Protein AF-A0A4T0U070-F1 (afdb_monomer)

pLDDT: mean 86.42, std 8.76, range [56.31, 96.75]

Mean predicted aligned error: 5.87 Å

Structure (mmCIF, N/CA/C/O backbone):
data_AF-A0A4T0U070-F1
#
_entry.id   AF-A0A4T0U070-F1
#
loop_
_atom_site.group_PDB
_atom_site.id
_atom_site.type_symbol
_atom_site.label_atom_id
_atom_site.label_alt_id
_atom_site.label_comp_id
_atom_site.label_asym_id
_atom_site.label_entity_id
_atom_site.label_seq_id
_atom_site.pdbx_PDB_ins_code
_atom_site.Cartn_x
_atom_site.Cartn_y
_atom_site.Cartn_z
_atom_site.occupancy
_atom_site.B_iso_or_equiv
_atom_site.auth_seq_id
_atom_site.auth_comp_id
_atom_site.auth_asym_id
_atom_site.auth_atom_id
_atom_site.pdbx_PDB_model_num
ATOM 1 N N . MET A 1 1 ? -18.439 14.061 15.873 1.00 66.38 1 MET A N 1
ATOM 2 C CA . MET A 1 1 ? -17.686 14.393 14.641 1.00 66.38 1 MET A CA 1
ATOM 3 C C . MET A 1 1 ? -16.881 13.171 14.231 1.00 66.38 1 MET A C 1
ATOM 5 O O . MET A 1 1 ? -16.490 12.435 15.132 1.00 66.38 1 MET A O 1
ATOM 9 N N . PRO A 1 2 ? -16.671 12.916 12.928 1.00 86.88 2 PRO A N 1
ATOM 10 C CA . PRO A 1 2 ? -15.788 11.838 12.495 1.00 86.88 2 PRO A CA 1
ATOM 11 C C . PRO A 1 2 ? -14.368 12.086 13.016 1.00 86.88 2 PRO A C 1
ATOM 13 O O . PRO A 1 2 ? -13.897 13.224 13.033 1.00 86.88 2 PRO A O 1
ATOM 16 N N . TYR A 1 3 ? -13.702 11.027 13.468 1.00 92.56 3 TYR A N 1
ATOM 17 C CA . TYR A 1 3 ? -12.294 11.089 13.843 1.00 92.56 3 TYR A CA 1
ATOM 18 C C . TYR A 1 3 ? -11.434 11.147 12.578 1.00 92.56 3 TYR A C 1
ATOM 20 O O . TYR A 1 3 ? -11.601 10.326 11.677 1.00 92.56 3 TYR A O 1
ATOM 28 N N . GLN A 1 4 ? -10.502 12.096 12.518 1.00 94.44 4 GLN A N 1
ATOM 29 C CA . GLN A 1 4 ? -9.566 12.233 11.407 1.00 94.44 4 GLN A CA 1
ATOM 30 C C . GLN A 1 4 ? -8.159 12.477 11.947 1.00 94.44 4 GLN A C 1
ATOM 32 O O . GLN A 1 4 ? -7.945 13.355 12.782 1.00 94.44 4 GLN A O 1
ATOM 37 N N . LYS A 1 5 ? -7.189 11.716 11.437 1.00 95.12 5 LYS A N 1
ATOM 38 C CA . LYS A 1 5 ? -5.775 11.842 11.795 1.00 95.12 5 LYS A CA 1
ATOM 39 C C . LYS A 1 5 ? -4.911 11.632 10.558 1.00 95.12 5 LYS A C 1
ATOM 41 O O . LYS A 1 5 ? -5.158 10.720 9.776 1.00 95.12 5 LYS A O 1
ATOM 46 N N . THR A 1 6 ? -3.901 12.484 10.387 1.00 96.75 6 THR A N 1
ATOM 47 C CA . THR A 1 6 ? -2.819 12.226 9.426 1.00 96.75 6 THR A CA 1
ATOM 48 C C . THR A 1 6 ? -1.777 11.360 10.120 1.00 96.75 6 THR A C 1
ATOM 50 O O . THR A 1 6 ? -1.353 11.687 11.227 1.00 96.75 6 THR A O 1
ATOM 53 N N . ILE A 1 7 ? -1.393 10.265 9.474 1.00 95.69 7 ILE A N 1
ATOM 54 C CA . ILE A 1 7 ? -0.377 9.325 9.951 1.00 95.69 7 ILE A CA 1
ATOM 55 C C . ILE A 1 7 ? 0.776 9.282 8.949 1.00 95.69 7 ILE A C 1
ATOM 57 O O . ILE A 1 7 ? 0.578 9.578 7.768 1.00 95.69 7 ILE A O 1
ATOM 61 N N . THR A 1 8 ? 1.964 8.910 9.413 1.00 95.94 8 THR A N 1
ATOM 62 C CA . THR A 1 8 ? 3.156 8.797 8.564 1.00 95.94 8 THR A CA 1
ATOM 63 C C . THR A 1 8 ? 3.628 7.358 8.587 1.00 95.94 8 THR A C 1
ATOM 65 O O . THR A 1 8 ? 3.845 6.806 9.661 1.00 95.94 8 THR A O 1
ATOM 68 N N . LEU A 1 9 ? 3.782 6.757 7.410 1.00 94.50 9 LEU A N 1
ATOM 69 C CA . LEU A 1 9 ? 4.358 5.425 7.285 1.00 94.50 9 LEU A CA 1
ATOM 70 C C . LEU A 1 9 ? 5.879 5.518 7.133 1.00 94.50 9 LEU A C 1
ATOM 72 O O . LEU A 1 9 ? 6.402 6.462 6.534 1.00 94.50 9 LEU A O 1
ATOM 76 N N . ASN A 1 10 ? 6.588 4.522 7.650 1.00 94.25 10 ASN A N 1
ATOM 77 C CA . ASN A 1 10 ? 8.024 4.379 7.488 1.00 94.25 10 ASN A CA 1
ATOM 78 C C . ASN A 1 10 ? 8.394 4.276 6.006 1.00 94.25 10 ASN A C 1
ATOM 80 O O . ASN A 1 10 ? 7.692 3.643 5.211 1.00 94.25 10 ASN A O 1
ATOM 84 N N . LYS A 1 11 ? 9.533 4.878 5.649 1.00 91.56 11 LYS A N 1
ATOM 85 C CA . LYS A 1 11 ? 10.098 4.781 4.300 1.00 91.56 11 LYS A CA 1
ATOM 86 C C . LYS A 1 11 ? 10.477 3.333 4.007 1.00 91.56 11 LYS A C 1
ATOM 88 O O . LYS A 1 11 ? 11.086 2.674 4.849 1.00 91.56 11 LYS A O 1
ATOM 93 N N . ARG A 1 12 ? 10.150 2.868 2.807 1.00 89.25 12 ARG A N 1
ATOM 94 C CA . ARG A 1 12 ? 10.450 1.520 2.326 1.00 89.25 12 ARG A CA 1
ATOM 95 C C . ARG A 1 12 ? 10.989 1.598 0.898 1.00 89.25 12 ARG A C 1
ATOM 97 O O . ARG A 1 12 ? 10.802 2.604 0.212 1.00 89.25 12 ARG A O 1
ATOM 104 N N . SER A 1 13 ? 11.753 0.586 0.500 1.00 89.12 13 SER A N 1
ATOM 105 C CA . SER A 1 13 ? 12.172 0.410 -0.892 1.00 89.12 13 SER A CA 1
ATOM 106 C C . SER A 1 13 ? 10.991 -0.073 -1.733 1.00 89.12 13 SER A C 1
ATOM 108 O O . SER A 1 13 ? 10.062 -0.648 -1.177 1.00 89.12 13 SER A O 1
ATOM 110 N N . 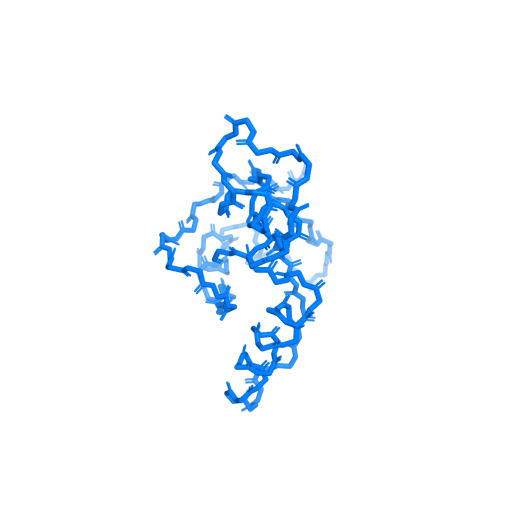LYS A 1 14 ? 11.065 0.081 -3.062 1.00 86.12 14 LYS A N 1
ATOM 111 C CA . LYS A 1 14 ? 10.077 -0.459 -4.013 1.00 86.12 14 LYS A CA 1
ATOM 112 C C . LYS A 1 14 ? 9.651 -1.886 -3.623 1.00 86.12 14 LYS A C 1
ATOM 114 O O . LYS A 1 14 ? 10.513 -2.729 -3.378 1.00 86.12 14 LYS A O 1
ATOM 119 N N . GLY A 1 15 ? 8.343 -2.130 -3.567 1.00 88.25 15 GLY A N 1
ATOM 120 C CA . GLY A 1 15 ? 7.768 -3.451 -3.315 1.00 88.25 15 GLY A CA 1
ATOM 121 C C . GLY A 1 15 ? 6.379 -3.383 -2.681 1.00 88.25 15 GLY A C 1
ATOM 122 O O . GLY A 1 15 ? 5.763 -2.319 -2.609 1.00 88.25 15 GLY A O 1
ATOM 123 N N . CYS A 1 16 ? 5.889 -4.532 -2.212 1.00 90.62 16 CYS A N 1
ATOM 124 C CA . CYS A 1 16 ? 4.640 -4.649 -1.461 1.00 90.62 16 CYS A CA 1
ATOM 125 C C . CYS A 1 16 ? 4.922 -4.930 0.019 1.00 90.62 16 CYS A C 1
ATOM 127 O O . CYS A 1 16 ? 5.549 -5.934 0.363 1.00 90.62 16 CYS A O 1
ATOM 129 N N . HIS A 1 17 ? 4.404 -4.080 0.909 1.00 91.31 17 HIS A N 1
ATOM 130 C CA . HIS A 1 17 ? 4.723 -4.135 2.336 1.00 91.31 17 HIS A CA 1
ATOM 131 C C . HIS A 1 17 ? 3.488 -4.200 3.215 1.00 91.31 17 HIS A C 1
ATOM 133 O O . HIS A 1 17 ? 2.459 -3.588 2.937 1.00 91.31 17 HIS A O 1
ATOM 139 N N . LEU A 1 18 ? 3.625 -4.893 4.343 1.00 92.94 18 LEU A N 1
ATOM 140 C CA . LEU A 1 18 ? 2.611 -4.866 5.386 1.00 92.94 18 LEU A CA 1
ATOM 141 C C . LEU A 1 18 ? 2.739 -3.586 6.204 1.00 92.94 18 LEU A C 1
ATOM 143 O O . LEU A 1 18 ? 3.795 -3.280 6.763 1.00 92.94 18 LEU A O 1
ATOM 147 N N . VAL A 1 19 ? 1.626 -2.866 6.299 1.00 94.50 19 VAL A N 1
ATOM 148 C CA . VAL A 1 19 ? 1.520 -1.611 7.054 1.00 94.50 19 VAL A CA 1
ATOM 149 C C . VAL A 1 19 ? 0.423 -1.663 8.121 1.00 94.50 19 VAL A C 1
ATOM 151 O O . VAL A 1 19 ? 0.200 -0.678 8.815 1.00 94.50 19 VAL A O 1
ATOM 154 N N . THR A 1 20 ? -0.251 -2.806 8.293 1.00 94.56 20 THR A N 1
ATOM 155 C CA . THR A 1 20 ? -1.415 -2.952 9.183 1.00 94.56 20 THR A CA 1
ATOM 156 C C . THR A 1 20 ? -1.108 -2.549 10.621 1.00 94.56 20 THR A C 1
ATOM 158 O O . THR A 1 20 ? -1.811 -1.712 11.178 1.00 94.56 20 THR A O 1
ATOM 161 N N . GLU A 1 21 ? -0.045 -3.089 11.222 1.00 94.75 21 GLU A N 1
ATOM 162 C CA . GLU A 1 21 ? 0.310 -2.765 12.611 1.00 94.75 21 GLU A CA 1
ATOM 163 C C . GLU A 1 21 ? 0.683 -1.291 12.780 1.00 94.75 21 GLU A C 1
ATOM 165 O O . GLU A 1 21 ? 0.286 -0.646 13.749 1.00 94.75 21 GLU A O 1
ATOM 170 N N . GLU A 1 22 ? 1.404 -0.736 11.809 1.00 95.62 22 GLU A N 1
ATOM 171 C CA . GLU A 1 22 ? 1.811 0.665 11.800 1.00 95.62 22 GLU A CA 1
ATOM 172 C C . GLU A 1 22 ? 0.600 1.608 11.726 1.00 95.62 22 GLU A C 1
ATOM 174 O O . GLU A 1 22 ? 0.520 2.575 12.488 1.00 95.62 22 GLU A O 1
ATOM 179 N N . VAL A 1 23 ? -0.373 1.291 10.867 1.00 95.38 23 VAL A N 1
ATOM 180 C CA . VAL A 1 23 ? -1.636 2.030 10.741 1.00 95.38 23 VAL A CA 1
ATOM 181 C C . VAL A 1 23 ? -2.465 1.909 12.023 1.00 95.38 23 VAL A C 1
ATOM 183 O O . VAL A 1 23 ? -2.896 2.924 12.572 1.00 95.38 23 VAL A O 1
ATOM 186 N N . VAL A 1 24 ? -2.656 0.693 12.544 1.00 94.69 24 VAL A N 1
ATOM 187 C CA . VAL A 1 24 ? -3.455 0.441 13.757 1.00 94.69 24 VAL A CA 1
ATOM 188 C C . VAL A 1 24 ? -2.861 1.154 14.968 1.00 94.69 24 VAL A C 1
ATOM 190 O O . VAL A 1 24 ? -3.595 1.793 15.724 1.00 94.69 24 VAL A O 1
ATOM 193 N N . ASN A 1 25 ? -1.541 1.102 15.145 1.00 95.56 25 ASN A N 1
ATOM 194 C CA . ASN A 1 25 ? -0.880 1.760 16.268 1.00 95.56 25 ASN A CA 1
ATOM 195 C C . ASN A 1 25 ? -1.037 3.282 16.214 1.00 95.56 25 ASN A C 1
ATOM 197 O O . ASN A 1 25 ? -1.290 3.900 17.247 1.00 95.56 25 ASN A O 1
ATOM 201 N N . GLN A 1 26 ? -0.965 3.887 15.027 1.00 96.31 26 GLN A N 1
ATOM 202 C CA . GLN A 1 26 ? -1.145 5.333 14.886 1.00 96.31 26 GLN A CA 1
ATOM 203 C C . GLN A 1 26 ? -2.613 5.779 14.988 1.00 96.31 26 GLN A C 1
ATOM 205 O O . GLN A 1 26 ? -2.866 6.921 15.384 1.00 96.31 26 GLN A O 1
ATOM 210 N N . LEU A 1 27 ? -3.582 4.910 14.678 1.00 95.31 27 LEU A N 1
ATOM 211 C CA . LEU A 1 27 ? -5.021 5.211 14.748 1.00 95.31 27 LEU A CA 1
ATOM 212 C C . LEU A 1 27 ? -5.699 4.767 16.054 1.00 95.31 27 LEU A C 1
ATOM 214 O O . LEU A 1 27 ? -6.881 5.059 16.243 1.00 95.31 27 LEU A O 1
ATOM 218 N N . ARG A 1 28 ? -4.970 4.101 16.961 1.00 93.44 28 ARG A N 1
ATOM 219 C CA . ARG A 1 28 ? -5.493 3.487 18.195 1.00 93.44 28 ARG A CA 1
ATOM 220 C C . ARG A 1 28 ? -6.411 4.413 19.002 1.00 93.44 28 ARG A C 1
ATOM 222 O O . ARG A 1 28 ? -7.481 3.981 19.428 1.00 93.44 28 ARG A O 1
ATOM 229 N N . ASP A 1 29 ? -6.042 5.684 19.148 1.00 91.62 29 ASP A N 1
ATOM 230 C CA . ASP A 1 29 ? -6.814 6.669 19.922 1.00 91.62 29 ASP A CA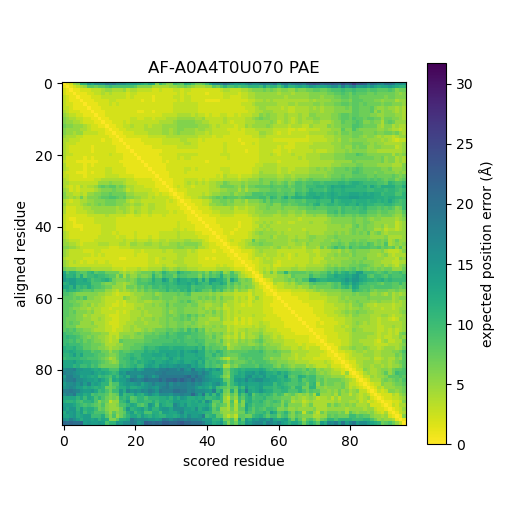 1
ATOM 231 C C . ASP A 1 29 ? -8.218 6.907 19.344 1.00 91.62 29 ASP A C 1
ATOM 233 O O . ASP A 1 29 ? -9.168 7.129 20.090 1.00 91.62 29 ASP A O 1
ATOM 237 N N . GLY A 1 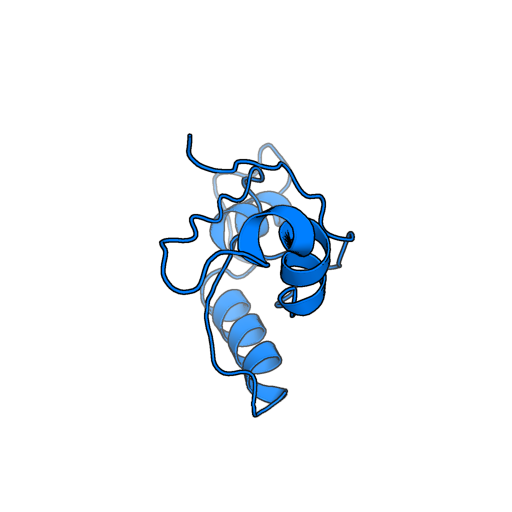30 ? -8.363 6.848 18.017 1.00 89.25 30 GLY A N 1
ATOM 238 C CA . GLY A 1 30 ? -9.630 7.109 17.331 1.00 89.25 30 GLY A CA 1
ATOM 239 C C . GLY A 1 30 ? -10.524 5.889 17.158 1.00 89.25 30 GLY A C 1
ATOM 240 O O . GLY A 1 30 ? -11.741 6.032 17.066 1.00 89.25 30 GLY A O 1
ATOM 241 N N . ILE A 1 31 ? -9.936 4.692 17.117 1.00 91.25 31 ILE A N 1
ATOM 242 C CA . ILE A 1 31 ? -10.679 3.449 16.860 1.00 91.25 31 ILE A CA 1
ATOM 243 C C . ILE A 1 31 ? -11.004 2.662 18.136 1.00 91.25 31 ILE A C 1
ATOM 245 O O . ILE A 1 31 ? -11.931 1.862 18.118 1.00 91.25 31 ILE A O 1
ATOM 249 N N . SER A 1 32 ? -10.296 2.898 19.247 1.00 90.06 32 SER A N 1
ATOM 250 C CA . SER A 1 32 ? -10.412 2.103 20.487 1.00 90.06 32 SER A CA 1
ATOM 251 C C . SER A 1 32 ? -11.824 2.037 21.084 1.00 90.06 32 SER A C 1
ATOM 253 O O . SER A 1 32 ? -12.209 0.999 21.613 1.00 90.06 32 SER A O 1
ATOM 255 N N . ASN A 1 33 ? -12.610 3.109 20.959 1.00 89.25 33 ASN A N 1
ATOM 256 C CA . ASN A 1 33 ? -13.988 3.186 21.461 1.00 89.25 33 ASN A CA 1
ATOM 257 C C . ASN A 1 33 ? -15.049 2.946 20.370 1.00 89.25 33 ASN A C 1
ATOM 259 O O . ASN A 1 33 ? -16.237 3.168 20.602 1.00 89.25 33 ASN A O 1
ATOM 263 N N . THR A 1 34 ? -14.637 2.518 19.173 1.00 90.44 34 THR A N 1
ATOM 264 C CA . THR A 1 34 ? -15.531 2.291 18.032 1.00 90.44 34 THR A CA 1
ATOM 265 C C . THR A 1 34 ? -15.743 0.792 17.837 1.00 90.44 34 THR A C 1
ATOM 267 O O . THR A 1 34 ? -14.860 0.104 17.340 1.00 90.44 34 THR A O 1
ATOM 270 N N . GLN A 1 35 ? -16.922 0.274 18.199 1.00 91.12 35 GLN A N 1
ATOM 271 C CA . GLN A 1 35 ? -17.266 -1.136 17.943 1.00 91.12 35 GLN A CA 1
ATOM 272 C C . GLN A 1 35 ? -17.559 -1.414 16.464 1.00 91.12 35 GLN A C 1
ATOM 274 O O . GLN A 1 35 ? -17.147 -2.440 15.934 1.00 91.12 35 GLN A O 1
ATOM 279 N N . VAL A 1 36 ? -18.288 -0.512 15.805 1.00 93.94 36 VAL A N 1
ATOM 280 C CA . VAL A 1 36 ? -18.680 -0.623 14.395 1.00 93.94 36 VAL A CA 1
ATOM 281 C C . VAL A 1 36 ? -18.561 0.755 13.761 1.00 93.94 36 VAL A C 1
ATOM 283 O O . VAL A 1 36 ? -19.024 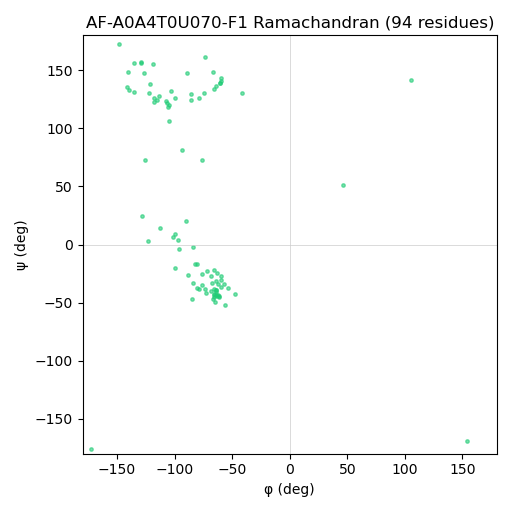1.745 14.327 1.00 93.94 36 VAL A O 1
ATOM 286 N N . GLY A 1 37 ? -17.941 0.828 12.588 1.00 91.31 37 GLY A N 1
ATOM 287 C CA . GLY A 1 37 ? -17.747 2.081 11.870 1.00 91.31 37 GLY A CA 1
ATOM 288 C C . GLY A 1 37 ? -17.175 1.866 10.474 1.00 91.31 37 GLY A C 1
ATOM 289 O O . GLY A 1 37 ? -16.982 0.735 10.033 1.00 91.31 37 GLY A O 1
ATOM 290 N N . LEU A 1 38 ? -16.899 2.974 9.789 1.00 93.69 38 LEU A N 1
ATOM 291 C CA . LEU A 1 38 ? -16.256 2.993 8.479 1.00 93.69 38 LEU A CA 1
ATOM 292 C C . LEU A 1 38 ? -14.875 3.639 8.605 1.00 93.69 38 LEU A C 1
ATOM 294 O O . LEU A 1 38 ? -14.758 4.755 9.113 1.00 93.69 38 LEU A O 1
ATOM 298 N N . LEU A 1 39 ? -13.845 2.953 8.112 1.00 93.81 39 LEU A N 1
ATOM 299 C CA . LEU A 1 39 ? -12.486 3.477 8.025 1.00 93.81 39 LEU A CA 1
ATOM 300 C C . LEU A 1 39 ? -12.171 3.838 6.572 1.00 93.81 39 LEU A C 1
ATOM 302 O O . LEU A 1 39 ? -12.167 2.971 5.705 1.00 93.81 39 LEU A O 1
ATOM 306 N N . ASN A 1 40 ? -11.857 5.109 6.330 1.00 95.25 40 ASN A N 1
ATOM 307 C CA . ASN A 1 40 ? -11.339 5.576 5.048 1.00 95.25 40 ASN A CA 1
ATOM 308 C C . ASN A 1 40 ? -9.842 5.858 5.185 1.00 95.25 40 ASN A C 1
ATOM 310 O O . ASN A 1 40 ? -9.445 6.729 5.961 1.00 95.25 40 ASN A O 1
ATOM 314 N N . LEU A 1 41 ? -9.020 5.133 4.426 1.00 95.06 41 LEU A N 1
ATOM 315 C CA . LEU A 1 41 ? -7.583 5.376 4.328 1.00 95.06 41 LEU A CA 1
ATOM 316 C C . LEU A 1 41 ? -7.276 6.011 2.974 1.00 95.06 41 LEU A C 1
ATOM 318 O O . LEU A 1 41 ? -7.575 5.435 1.932 1.00 95.06 41 LEU A O 1
ATOM 322 N N . PHE A 1 42 ? -6.674 7.199 2.998 1.00 95.69 42 PHE A N 1
ATOM 323 C CA . PHE A 1 42 ? -6.283 7.932 1.799 1.00 95.69 42 PHE A CA 1
ATOM 324 C C . PHE A 1 42 ? -4.770 8.127 1.771 1.00 95.69 42 PHE A C 1
ATOM 326 O O . PHE A 1 42 ? -4.196 8.713 2.694 1.00 95.69 42 PHE A O 1
ATOM 333 N N . ILE A 1 43 ? -4.126 7.649 0.706 1.00 94.31 43 ILE A N 1
ATOM 334 C CA . ILE A 1 43 ? -2.695 7.846 0.494 1.00 94.31 43 ILE A CA 1
ATOM 335 C C . ILE A 1 43 ? -2.455 9.190 -0.198 1.00 94.31 43 ILE A C 1
ATOM 337 O O . ILE A 1 43 ? -3.004 9.476 -1.256 1.00 94.31 43 ILE A O 1
ATOM 341 N N . LYS A 1 44 ? -1.633 10.045 0.417 1.00 94.31 44 LYS A N 1
ATOM 342 C CA . LYS A 1 44 ? -1.324 11.398 -0.086 1.00 94.31 44 LYS A CA 1
ATOM 343 C C . LYS A 1 44 ? -0.100 11.429 -1.015 1.00 94.31 44 LYS A C 1
ATOM 345 O O . LYS A 1 44 ? 0.518 12.478 -1.171 1.00 94.31 44 LYS A O 1
ATOM 350 N N . HIS A 1 45 ? 0.270 10.285 -1.585 1.00 89.56 45 HIS A N 1
ATOM 351 C CA . HIS A 1 45 ? 1.409 10.127 -2.487 1.00 89.56 45 HIS A CA 1
ATOM 352 C C . HIS A 1 45 ? 0.925 9.590 -3.831 1.00 89.56 45 HIS A C 1
ATOM 354 O O . HIS A 1 45 ? 0.103 8.683 -3.870 1.00 89.56 45 HIS A O 1
ATOM 360 N N . THR A 1 46 ? 1.457 10.131 -4.925 1.00 84.31 46 THR A N 1
ATOM 361 C CA . THR A 1 46 ? 1.113 9.714 -6.294 1.00 84.31 46 THR A CA 1
ATOM 362 C C . THR A 1 46 ? 1.839 8.447 -6.730 1.00 84.31 46 THR A C 1
ATOM 364 O O .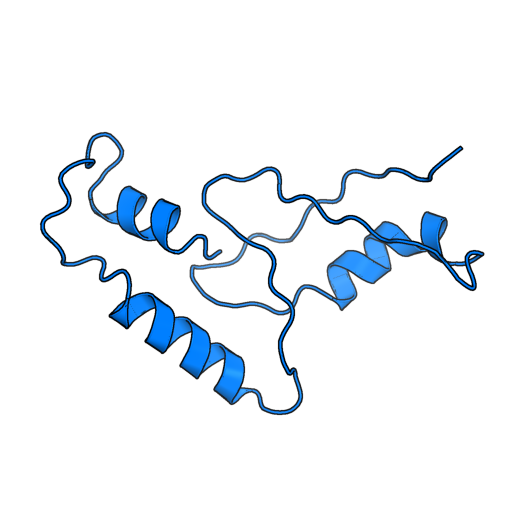 THR A 1 46 ? 1.419 7.798 -7.676 1.00 84.31 46 THR A O 1
ATOM 367 N N . SER A 1 47 ? 2.909 8.062 -6.037 1.00 85.62 47 SER A N 1
ATOM 368 C CA . SER A 1 47 ? 3.755 6.921 -6.394 1.00 85.62 47 SER A CA 1
ATOM 369 C C . SER A 1 47 ? 3.485 5.663 -5.564 1.00 85.62 47 SER A C 1
ATOM 371 O O . SER A 1 47 ? 4.244 4.708 -5.668 1.00 85.62 47 SER A O 1
ATOM 373 N N . ALA A 1 48 ? 2.461 5.665 -4.708 1.00 90.19 48 ALA A N 1
ATOM 374 C CA . ALA A 1 48 ? 2.152 4.575 -3.788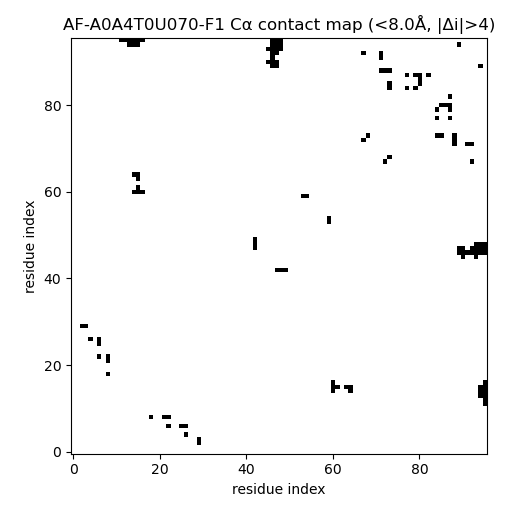 1.00 90.19 48 ALA A CA 1
ATOM 375 C C . ALA A 1 48 ? 0.637 4.352 -3.704 1.00 90.19 48 ALA A C 1
ATOM 377 O O . ALA A 1 48 ? -0.133 5.308 -3.788 1.00 90.19 48 ALA A O 1
ATOM 378 N N . ALA A 1 49 ? 0.221 3.108 -3.488 1.00 91.38 49 ALA A N 1
ATOM 379 C CA . ALA A 1 49 ? -1.168 2.709 -3.308 1.00 91.38 49 ALA A CA 1
ATOM 380 C C . ALA A 1 49 ? -1.339 1.853 -2.048 1.00 91.38 49 ALA A C 1
ATOM 382 O O . ALA A 1 49 ? -0.410 1.208 -1.566 1.00 91.38 49 ALA A O 1
ATOM 383 N N . LEU A 1 50 ? -2.565 1.842 -1.525 1.00 93.00 50 LEU A N 1
ATOM 384 C CA . LEU A 1 50 ? -2.987 0.919 -0.477 1.00 93.00 50 LEU A CA 1
ATOM 385 C C . LEU A 1 50 ? -3.829 -0.184 -1.110 1.00 93.00 50 LEU A C 1
ATOM 387 O O . LEU A 1 50 ? -4.755 0.097 -1.869 1.00 93.00 50 LEU A O 1
ATOM 391 N N . THR A 1 51 ? -3.521 -1.430 -0.772 1.00 91.81 51 THR A N 1
ATOM 392 C CA . THR A 1 51 ? -4.282 -2.604 -1.205 1.00 91.81 51 THR A CA 1
ATOM 393 C C . THR A 1 51 ? -4.632 -3.468 0.001 1.00 91.81 51 THR A C 1
ATOM 395 O O . THR A 1 51 ? -3.988 -3.389 1.049 1.00 91.81 51 THR A O 1
ATOM 398 N N . ILE A 1 52 ? -5.684 -4.273 -0.134 1.00 91.88 52 ILE A N 1
ATOM 399 C CA . ILE A 1 52 ? -6.077 -5.279 0.853 1.00 91.88 52 ILE A CA 1
ATOM 400 C C . ILE A 1 52 ? -5.907 -6.632 0.174 1.00 91.88 52 ILE A C 1
ATOM 402 O O . ILE A 1 52 ? -6.458 -6.848 -0.904 1.00 91.88 52 ILE A O 1
ATOM 406 N N . ASN A 1 53 ? -5.128 -7.516 0.788 1.00 88.88 53 ASN A N 1
ATOM 407 C CA . ASN A 1 53 ? -4.845 -8.843 0.257 1.00 88.88 53 ASN A CA 1
ATOM 408 C C . ASN A 1 53 ? -4.632 -9.846 1.402 1.00 88.88 53 ASN A C 1
ATOM 410 O O . ASN A 1 53 ? -4.591 -9.464 2.577 1.00 88.88 53 ASN A O 1
ATOM 414 N N . GLU A 1 54 ? -4.509 -11.124 1.059 1.00 84.50 54 GLU A N 1
ATOM 415 C CA . GLU A 1 54 ? -4.146 -12.191 1.982 1.00 84.50 54 GLU A CA 1
ATOM 416 C C . GLU A 1 54 ? -2.766 -11.939 2.613 1.00 84.50 54 GLU A C 1
ATOM 418 O O . GLU A 1 54 ? -1.833 -11.469 1.964 1.00 84.50 54 GLU A O 1
ATOM 423 N N . ASN A 1 55 ? -2.646 -12.258 3.904 1.00 82.19 55 ASN A N 1
ATOM 424 C CA . ASN A 1 55 ? -1.402 -12.154 4.670 1.00 82.19 55 ASN A CA 1
ATOM 425 C C . ASN A 1 55 ? -1.058 -13.464 5.409 1.00 82.19 55 ASN A C 1
ATOM 427 O O . ASN A 1 55 ? -0.417 -13.450 6.458 1.00 82.19 55 ASN A O 1
ATOM 431 N N . PHE A 1 56 ? -1.550 -14.599 4.912 1.00 77.38 56 PHE A N 1
ATOM 432 C CA . PHE A 1 56 ? -1.214 -15.912 5.459 1.00 77.38 56 PHE A CA 1
ATOM 433 C C . PHE A 1 56 ? 0.091 -16.445 4.858 1.00 77.38 56 PHE A C 1
ATOM 435 O O . PHE A 1 56 ? 0.980 -16.870 5.592 1.00 77.38 56 PHE A O 1
ATOM 442 N N . ASP A 1 57 ? 0.230 -16.358 3.534 1.00 82.88 57 ASP A N 1
ATOM 443 C CA . ASP A 1 57 ? 1.431 -16.773 2.817 1.00 82.88 57 ASP A CA 1
ATOM 444 C C . ASP A 1 57 ? 2.315 -15.562 2.478 1.00 82.88 57 ASP A C 1
ATOM 446 O O . ASP A 1 57 ? 1.882 -14.581 1.869 1.00 82.88 57 ASP A O 1
ATOM 450 N N . TYR A 1 58 ? 3.588 -15.627 2.874 1.00 81.50 58 TYR A N 1
ATOM 451 C CA . TYR A 1 58 ? 4.560 -14.576 2.590 1.00 81.50 58 TYR A CA 1
ATOM 452 C C . TYR A 1 58 ? 4.858 -14.435 1.090 1.00 81.50 58 TYR A C 1
ATOM 454 O O . TYR A 1 58 ? 5.321 -13.363 0.681 1.00 81.50 58 TYR A O 1
ATOM 462 N N . THR A 1 59 ? 4.611 -15.483 0.294 1.00 83.62 59 THR A N 1
ATOM 463 C CA . THR A 1 59 ? 4.845 -15.503 -1.158 1.00 83.62 59 THR A CA 1
ATOM 464 C C . THR A 1 59 ? 3.899 -14.576 -1.914 1.00 83.62 59 THR A C 1
ATOM 466 O O . THR A 1 59 ? 4.319 -13.993 -2.907 1.00 83.62 59 THR A O 1
ATOM 469 N N . VAL A 1 60 ? 2.699 -14.304 -1.383 1.00 85.00 60 VAL A N 1
ATOM 470 C CA . VAL A 1 60 ? 1.716 -13.381 -1.984 1.00 85.00 60 VAL A CA 1
ATOM 471 C C . VAL A 1 60 ? 2.325 -12.005 -2.255 1.00 85.00 60 VAL A C 1
ATOM 473 O O . VAL A 1 60 ? 2.041 -11.382 -3.275 1.00 85.00 60 VAL A O 1
ATOM 476 N N . ARG A 1 61 ? 3.207 -11.518 -1.372 1.00 84.12 61 ARG A N 1
ATOM 477 C CA . ARG A 1 61 ? 3.894 -10.231 -1.579 1.00 84.12 61 ARG A CA 1
ATOM 478 C C . ARG A 1 61 ? 4.876 -10.284 -2.743 1.00 84.12 61 ARG A C 1
ATOM 480 O O . ARG A 1 61 ? 4.956 -9.323 -3.500 1.00 84.12 61 ARG A O 1
ATOM 487 N N . THR A 1 62 ? 5.603 -11.390 -2.873 1.00 85.88 62 THR A N 1
ATOM 488 C CA . THR A 1 62 ? 6.531 -11.620 -3.983 1.00 85.88 62 THR A CA 1
ATOM 489 C C . THR A 1 62 ? 5.766 -11.735 -5.296 1.00 85.88 62 THR A C 1
ATOM 491 O O . THR A 1 62 ? 6.125 -11.074 -6.265 1.00 85.88 62 THR A O 1
ATOM 494 N N . ASP A 1 63 ? 4.671 -12.495 -5.314 1.00 88.12 63 ASP A N 1
ATOM 495 C CA . ASP A 1 63 ? 3.839 -12.683 -6.503 1.00 88.12 63 ASP A CA 1
ATOM 496 C C . ASP A 1 63 ? 3.189 -11.374 -6.954 1.00 88.12 63 ASP A C 1
ATOM 498 O O . ASP A 1 63 ? 3.164 -11.076 -8.147 1.00 88.12 63 ASP A O 1
ATOM 502 N N . MET A 1 64 ? 2.715 -10.556 -6.010 1.00 88.50 64 MET A N 1
ATOM 503 C CA . MET A 1 64 ? 2.186 -9.221 -6.300 1.00 88.50 64 MET A CA 1
ATOM 504 C C . MET A 1 64 ? 3.252 -8.313 -6.918 1.00 88.50 64 MET A C 1
ATOM 506 O O . MET A 1 64 ? 2.984 -7.649 -7.921 1.00 88.50 64 MET A O 1
ATOM 510 N N . ASP A 1 65 ? 4.462 -8.301 -6.359 1.00 86.31 65 ASP A N 1
ATOM 511 C CA . ASP A 1 65 ? 5.550 -7.477 -6.886 1.00 86.31 65 ASP A CA 1
ATOM 512 C C . ASP A 1 65 ? 5.984 -7.943 -8.287 1.00 86.31 65 ASP A C 1
ATOM 514 O O . ASP A 1 65 ? 6.107 -7.132 -9.211 1.00 86.31 65 ASP A O 1
ATOM 518 N N . MET A 1 66 ? 6.086 -9.261 -8.490 1.00 88.00 66 MET A N 1
ATOM 519 C CA . MET A 1 66 ? 6.369 -9.868 -9.793 1.00 88.00 66 MET A CA 1
ATOM 520 C C . MET A 1 66 ? 5.274 -9.577 -10.825 1.00 88.00 66 MET A C 1
ATOM 522 O O . MET A 1 66 ? 5.572 -9.260 -11.980 1.00 88.00 66 MET A O 1
ATOM 526 N N . ALA A 1 67 ? 4.001 -9.676 -10.436 1.00 88.62 67 ALA A N 1
ATOM 527 C CA . ALA A 1 67 ? 2.875 -9.387 -11.316 1.00 88.62 67 ALA A CA 1
ATOM 528 C C . ALA A 1 67 ? 2.886 -7.918 -11.754 1.00 88.62 67 ALA A C 1
ATOM 530 O O . ALA A 1 67 ? 2.730 -7.627 -12.941 1.00 88.62 67 ALA A O 1
ATOM 531 N N . LEU A 1 68 ? 3.136 -6.995 -10.826 1.00 88.06 68 LEU A N 1
ATOM 532 C CA . LEU A 1 68 ? 3.238 -5.572 -11.133 1.00 88.06 68 LEU A CA 1
ATOM 533 C C . LEU A 1 68 ? 4.453 -5.262 -12.020 1.00 88.06 68 LEU A C 1
ATOM 535 O O . LEU A 1 68 ? 4.329 -4.454 -12.937 1.00 88.06 68 LEU A O 1
ATOM 539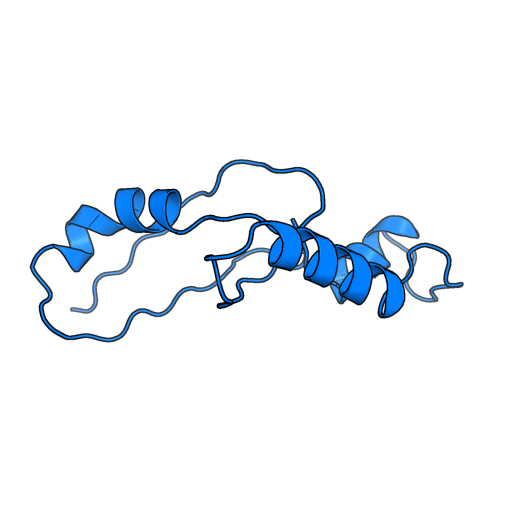 N N . ASP A 1 69 ? 5.602 -5.917 -11.811 1.00 88.06 69 ASP A N 1
ATOM 540 C CA . ASP A 1 69 ? 6.775 -5.778 -12.695 1.00 88.06 69 ASP A CA 1
ATOM 541 C C . ASP A 1 69 ? 6.504 -6.293 -14.108 1.00 88.06 69 ASP A C 1
ATOM 543 O O . ASP A 1 69 ? 7.024 -5.753 -15.084 1.00 88.06 69 ASP A O 1
ATOM 547 N N . ARG A 1 70 ? 5.646 -7.306 -14.237 1.00 88.12 70 ARG A N 1
ATOM 548 C CA . ARG A 1 70 ? 5.210 -7.809 -15.539 1.00 88.12 70 ARG A CA 1
ATOM 549 C C . ARG A 1 70 ? 4.226 -6.867 -16.235 1.00 88.12 70 ARG A C 1
ATOM 551 O O . ARG A 1 70 ? 4.282 -6.749 -17.456 1.00 88.12 70 ARG A O 1
ATOM 558 N N . VAL A 1 71 ? 3.311 -6.245 -15.491 1.00 88.19 71 VAL A N 1
ATOM 559 C CA . VAL A 1 71 ? 2.268 -5.357 -16.042 1.00 88.19 71 VAL A CA 1
ATOM 560 C C . VAL A 1 71 ? 2.820 -3.972 -16.371 1.00 88.19 71 VAL A C 1
ATOM 562 O O . VAL A 1 71 ? 2.458 -3.399 -17.397 1.00 88.19 71 VAL A O 1
ATOM 565 N N . VAL A 1 72 ? 3.724 -3.454 -15.537 1.00 86.81 72 VAL A N 1
ATOM 566 C CA . VAL A 1 72 ? 4.377 -2.151 -15.715 1.00 86.81 72 VAL A CA 1
ATOM 567 C C . VAL A 1 72 ? 5.9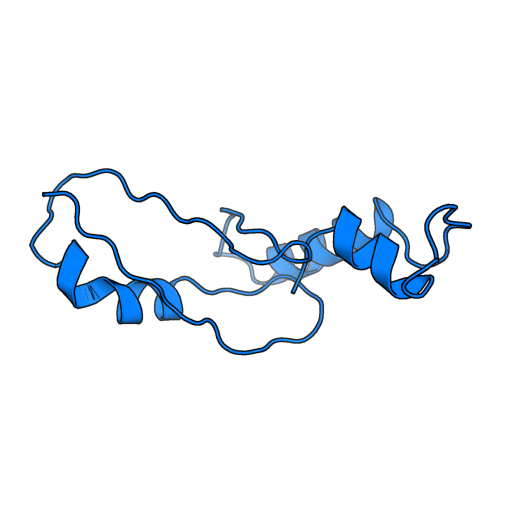05 -2.323 -15.679 1.00 86.81 72 VAL A C 1
ATOM 569 O O . VAL A 1 72 ? 6.545 -1.949 -14.691 1.00 86.81 72 VAL A O 1
ATOM 572 N N . PRO A 1 73 ? 6.518 -2.900 -16.731 1.00 85.88 73 PRO A N 1
ATOM 573 C CA . PRO A 1 73 ? 7.964 -3.066 -16.790 1.00 85.88 73 PRO A CA 1
ATOM 574 C C . PRO A 1 73 ? 8.697 -1.725 -16.863 1.00 85.88 73 PRO A C 1
ATOM 576 O O . PRO A 1 73 ? 8.391 -0.874 -17.696 1.00 85.88 73 PRO A O 1
ATOM 579 N N . GLU A 1 74 ? 9.744 -1.565 -16.057 1.00 83.38 74 GLU A N 1
ATOM 580 C CA . GLU A 1 74 ? 10.611 -0.377 -16.101 1.00 83.38 74 GLU A CA 1
ATOM 581 C C . GLU A 1 74 ? 11.341 -0.221 -17.444 1.00 83.38 74 GLU A C 1
ATOM 583 O O . GLU A 1 74 ? 11.688 0.887 -17.832 1.00 83.38 74 GLU A O 1
ATOM 588 N N . SER A 1 75 ? 11.534 -1.320 -18.177 1.00 83.31 75 SER A N 1
ATOM 589 C CA . SER A 1 75 ? 12.251 -1.358 -19.455 1.00 83.31 75 SER A CA 1
ATOM 590 C C . SER A 1 75 ? 11.412 -0.986 -20.681 1.00 83.31 75 SER A C 1
ATOM 592 O O . SER A 1 75 ? 11.946 -0.985 -21.793 1.00 83.31 75 SER A O 1
ATOM 594 N N . LEU A 1 76 ? 10.112 -0.706 -20.528 1.00 84.56 76 LEU A N 1
ATOM 595 C CA . LEU A 1 76 ? 9.293 -0.262 -21.657 1.00 84.56 76 LEU A CA 1
ATOM 596 C C . LEU A 1 76 ? 9.740 1.127 -22.155 1.00 84.56 76 LEU A C 1
ATOM 598 O O . LEU A 1 76 ? 10.183 1.954 -21.357 1.00 84.56 76 LEU A O 1
ATOM 602 N N . PRO A 1 77 ? 9.611 1.415 -23.467 1.00 84.81 77 PRO A N 1
ATOM 603 C CA . PRO A 1 77 ? 9.926 2.723 -24.039 1.00 84.81 77 PRO A CA 1
ATOM 604 C C . PRO A 1 77 ? 8.811 3.723 -23.711 1.00 84.81 77 PRO A C 1
ATOM 606 O O . PRO A 1 77 ? 7.980 4.069 -24.546 1.00 84.81 77 PRO A O 1
ATOM 609 N N . TRP A 1 78 ? 8.766 4.131 -22.450 1.00 85.06 78 TRP A N 1
ATOM 610 C CA . TRP A 1 78 ? 7.799 5.070 -21.912 1.00 85.06 78 TRP A CA 1
ATOM 611 C C . TRP A 1 78 ? 7.873 6.438 -22.606 1.00 85.06 78 TRP A C 1
ATOM 613 O O . TRP A 1 78 ? 8.959 6.952 -22.852 1.00 85.06 78 TRP A O 1
ATOM 623 N N . GLU A 1 79 ? 6.717 7.049 -22.885 1.00 83.50 79 GLU A N 1
ATOM 624 C CA . GLU A 1 79 ? 6.659 8.385 -23.502 1.00 83.50 79 GLU A CA 1
ATOM 625 C C . GLU A 1 79 ? 6.795 9.517 -22.470 1.00 83.50 79 GLU A C 1
ATOM 627 O O . GLU A 1 79 ? 7.387 10.553 -22.758 1.00 83.50 79 GLU A O 1
ATOM 632 N N . HIS A 1 80 ? 6.284 9.325 -21.249 1.00 80.25 80 HIS A N 1
ATOM 633 C CA . HIS A 1 80 ? 6.333 10.331 -20.184 1.00 80.25 80 HIS A CA 1
ATOM 634 C C . HIS A 1 80 ? 7.563 10.124 -19.290 1.00 80.25 80 HIS A C 1
ATOM 636 O O . HIS A 1 80 ? 7.474 9.501 -18.236 1.00 80.25 80 HIS A O 1
ATOM 642 N N . VAL A 1 81 ? 8.724 10.616 -19.733 1.00 78.38 81 VAL A N 1
ATOM 643 C CA . VAL A 1 81 ? 10.030 10.428 -19.058 1.00 78.38 81 VAL A CA 1
ATOM 644 C C . VAL A 1 81 ? 10.621 11.719 -18.491 1.00 78.38 81 VAL A C 1
ATOM 646 O O . VAL A 1 81 ? 11.791 11.747 -18.118 1.00 78.38 81 VAL A O 1
ATOM 649 N N . ASP A 1 82 ? 9.822 12.782 -18.398 1.00 77.81 82 ASP A N 1
ATOM 650 C CA . ASP A 1 82 ? 10.272 14.108 -17.949 1.00 77.81 82 ASP A CA 1
ATOM 651 C C . ASP A 1 82 ? 10.858 14.091 -16.523 1.00 77.81 82 ASP A C 1
ATOM 653 O O . ASP A 1 82 ? 11.728 14.894 -16.192 1.00 77.81 82 ASP A O 1
ATOM 657 N N . GLU A 1 83 ? 10.418 13.143 -15.687 1.00 73.62 83 GLU A N 1
ATOM 658 C CA . GLU A 1 83 ? 10.922 12.920 -14.324 1.00 73.62 83 GLU A CA 1
ATOM 659 C C . GLU A 1 83 ? 11.986 11.809 -14.231 1.00 73.62 83 GLU A C 1
ATOM 661 O O . GLU A 1 83 ? 12.422 11.487 -13.132 1.00 73.62 83 GLU A O 1
ATOM 666 N N . GLY A 1 84 ? 12.404 11.226 -15.359 1.00 70.00 84 GLY A N 1
ATOM 667 C CA . GLY A 1 84 ? 13.256 10.035 -15.445 1.00 70.00 84 GLY A CA 1
ATOM 668 C C . GLY A 1 84 ? 12.462 8.785 -15.866 1.00 70.00 84 GLY A C 1
ATOM 669 O O . GLY A 1 84 ? 11.315 8.612 -15.444 1.00 70.00 84 GLY A O 1
ATOM 670 N N . PRO A 1 85 ? 13.023 7.894 -16.705 1.00 67.31 85 PRO A N 1
ATOM 671 C CA . PRO A 1 85 ? 12.312 6.712 -17.208 1.00 67.31 85 PRO A CA 1
ATOM 672 C C . PRO A 1 85 ? 11.835 5.760 -16.096 1.00 67.31 85 PRO A C 1
ATOM 674 O O . PRO A 1 85 ? 10.772 5.148 -16.210 1.00 67.31 85 PRO A O 1
ATOM 677 N N . GLU A 1 86 ? 12.559 5.690 -14.982 1.00 66.88 86 GLU A N 1
ATOM 678 C CA . GLU A 1 86 ? 12.210 4.907 -13.795 1.00 66.88 86 GLU A CA 1
ATOM 679 C C . GLU A 1 86 ? 11.026 5.489 -12.996 1.00 66.88 86 GLU A C 1
ATOM 681 O O . GLU A 1 86 ? 10.333 4.768 -12.271 1.00 66.88 86 GLU A O 1
ATOM 686 N N . HIS A 1 87 ? 10.746 6.789 -13.137 1.00 66.56 87 HIS A N 1
ATOM 687 C CA . HIS A 1 87 ? 9.696 7.468 -12.378 1.00 66.56 87 HIS A CA 1
ATOM 688 C C . HIS A 1 87 ? 8.293 7.150 -12.907 1.00 66.56 87 HIS A C 1
ATOM 690 O O . HIS A 1 87 ? 7.363 7.002 -12.107 1.00 66.56 87 HIS A O 1
ATOM 696 N N . LEU A 1 88 ? 8.130 6.968 -14.223 1.00 75.38 88 LEU A N 1
ATOM 697 C CA . LEU A 1 88 ? 6.821 6.648 -14.795 1.00 75.38 88 LEU A CA 1
ATOM 698 C C . LEU A 1 88 ? 6.331 5.269 -14.362 1.00 75.38 88 LEU A C 1
ATOM 700 O O . LEU A 1 88 ? 5.194 5.131 -13.915 1.00 75.38 88 LEU A O 1
ATOM 704 N N . ALA A 1 89 ? 7.192 4.255 -14.447 1.00 70.44 89 ALA A N 1
ATOM 705 C CA . ALA A 1 89 ? 6.838 2.900 -14.037 1.00 70.44 89 ALA A CA 1
ATOM 706 C C . ALA A 1 89 ? 6.429 2.848 -12.554 1.00 70.44 89 ALA A C 1
ATOM 708 O O . ALA A 1 89 ? 5.480 2.151 -12.180 1.00 70.44 89 ALA A O 1
ATOM 709 N N . ARG A 1 90 ? 7.078 3.648 -11.699 1.00 71.75 90 ARG A N 1
ATOM 710 C CA . ARG A 1 90 ? 6.693 3.808 -10.290 1.00 71.75 90 ARG A CA 1
ATOM 711 C C . ARG A 1 90 ? 5.327 4.481 -10.134 1.00 71.75 90 ARG A C 1
ATOM 713 O O . ARG A 1 90 ? 4.520 4.026 -9.328 1.00 71.75 90 ARG A O 1
ATOM 720 N N . ASN A 1 91 ? 5.057 5.533 -10.903 1.00 73.19 91 ASN A N 1
ATOM 721 C CA . ASN A 1 91 ? 3.779 6.246 -10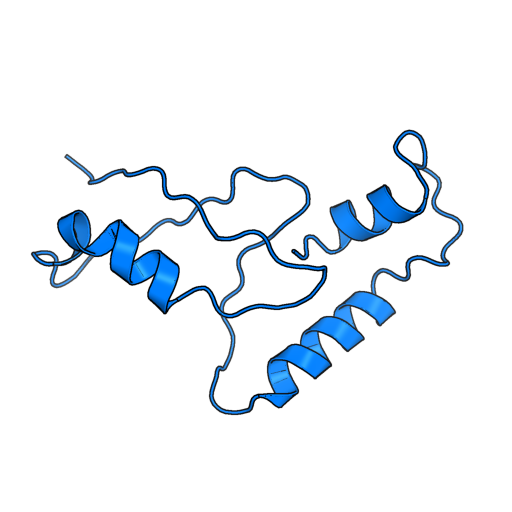.862 1.00 73.19 91 ASN A CA 1
ATOM 722 C C . ASN A 1 91 ? 2.622 5.393 -11.395 1.00 73.19 91 ASN A C 1
ATOM 724 O O . ASN A 1 91 ? 1.524 5.509 -10.881 1.00 73.19 91 ASN A O 1
ATOM 728 N N . LEU A 1 92 ? 2.856 4.518 -12.375 1.00 71.38 92 LEU A N 1
ATOM 729 C CA . LEU A 1 92 ? 1.827 3.626 -12.922 1.00 71.38 92 LEU A CA 1
ATOM 730 C C . LEU A 1 92 ? 1.587 2.386 -12.051 1.00 71.38 92 LEU A C 1
ATOM 732 O O . LEU A 1 92 ? 0.453 1.932 -11.921 1.00 71.38 92 LEU A O 1
ATOM 736 N N . SER A 1 93 ? 2.641 1.826 -11.451 1.00 73.00 93 SER A N 1
ATOM 737 C CA . SER A 1 93 ? 2.505 0.657 -10.568 1.00 73.00 93 SER A CA 1
ATOM 738 C C . SER A 1 93 ? 2.100 1.013 -9.137 1.00 73.00 93 SER A C 1
ATOM 740 O O . SER A 1 93 ? 1.644 0.135 -8.409 1.00 73.00 93 SER A O 1
ATOM 742 N N . HIS A 1 94 ? 2.252 2.283 -8.739 1.00 73.69 94 HIS A N 1
ATOM 743 C CA . HIS A 1 94 ? 1.915 2.813 -7.418 1.00 73.69 94 HIS A CA 1
ATOM 744 C C . HIS A 1 94 ? 2.423 1.939 -6.256 1.00 73.69 94 HIS A C 1
ATOM 746 O O . HIS A 1 94 ? 1.667 1.590 -5.348 1.00 73.69 94 HIS A O 1
ATOM 752 N N . ARG A 1 95 ? 3.710 1.582 -6.256 1.00 65.00 95 ARG A N 1
ATOM 753 C CA . ARG A 1 95 ? 4.307 0.738 -5.207 1.00 65.00 95 ARG A CA 1
ATOM 754 C C . ARG A 1 95 ? 5.479 1.421 -4.507 1.00 65.00 95 ARG A C 1
ATOM 756 O O . ARG A 1 95 ? 6.398 1.918 -5.161 1.00 65.00 95 ARG A O 1
ATOM 763 N N . VAL A 1 96 ? 5.440 1.416 -3.175 1.00 56.31 96 VAL A N 1
ATOM 764 C CA . VAL A 1 96 ? 6.495 1.866 -2.249 1.00 56.31 96 VAL A CA 1
ATOM 765 C C . VAL A 1 96 ? 6.423 1.022 -0.993 1.00 56.31 96 VAL A C 1
ATOM 767 O O . VAL A 1 96 ? 5.291 0.755 -0.530 1.00 56.31 96 VAL A O 1
#

Foldseek 3Di:
DQDDDDFDDDDDDFFDDDCVVVVCVVCVVRCVPPPDDDDDDDDPDLLADDDDDDDPDPCVRVVLSVVLCVVQPLPDPDPPQPVHSNRVSSNVSRTD

Organism: NCBI:txid1708541

Secondary structure (DSSP, 8-state):
--------PPP--SS----HHHHHHHHHHHHTT-SS---------TT--------S-THHHHHHHHHHHHHS-TTS--S--TT-HHHHHHHHHT--

InterPro domains:
  IPR001602 UPF0047 protein YjbQ-like [PF01894] (19-89)
  IPR001602 UPF0047 protein YjbQ-like [PTHR30615] (3-87)
  IPR035917 YjbQ-like superfamily [G3DSA:2.60.120.460] (2-95)
  IPR035917 YjbQ-like superfamily [SSF111038] (2-87)

Radius of gyration: 16.29 Å; Cα contacts (8 Å, |Δi|>4): 67; chains: 1; bounding box: 32×31×46 Å

Sequence (96 aa):
MPYQKTITLNKRSKGCHLVTEEVVNQLRDGISNTQVGLLNLFIKHTSAALTINENFDYTVRTDMDMALDRVVPESLPWEHVDEGPEHLARNLSHRV

Solvent-accessible surface area (backbone atoms only — not comparable to full-atom values): 6404 Å² total; per-residue (Å²): 128,87,80,82,79,92,81,84,80,82,90,64,67,80,42,65,76,92,53,65,68,64,52,48,67,73,41,40,88,70,47,74,88,53,92,77,87,85,88,86,87,81,74,97,48,77,41,38,68,90,85,87,78,82,79,84,55,78,59,54,40,53,52,51,40,52,51,42,45,68,75,40,45,62,84,54,92,67,86,70,38,92,82,37,61,68,47,39,32,33,44,74,56,20,42,69